Protein AF-A0A7S1PQI1-F1 (afdb_monomer_lite)

Radius of gyration: 14.41 Å; chains: 1; bounding box: 29×33×37 Å

Foldseek 3Di:
DDDPDPDDAQQVQQDQCSLPPPVQWHQDPVVSGIHGAFLPDQDQVVLVVDVQKDFAPDDDQDPVGPRRIHGFLQVVDQDQVVQVVDPQWHQDPVVSGIGD

pLDDT: mean 81.28, std 14.12, range [37.5, 95.25]

Organism: Neobodo designis (NCBI:txid312471)

Structure (mmCIF, N/CA/C/O backbone):
data_AF-A0A7S1PQI1-F1
#
_entry.id   AF-A0A7S1PQI1-F1
#
loop_
_atom_site.group_PDB
_atom_site.id
_atom_site.type_symbol
_atom_site.label_atom_id
_atom_site.label_alt_id
_atom_site.label_comp_id
_atom_site.label_asym_id
_atom_site.label_entity_id
_atom_site.label_seq_id
_atom_site.pdbx_PDB_ins_code
_atom_site.Cartn_x
_atom_site.Cartn_y
_atom_site.Cartn_z
_atom_site.occupancy
_atom_site.B_iso_or_equiv
_atom_site.auth_seq_id
_atom_site.auth_comp_id
_atom_site.auth_asym_id
_atom_site.auth_atom_id
_atom_site.pdbx_PDB_model_num
ATOM 1 N N . ARG A 1 1 ? 2.328 22.951 -7.404 1.00 37.50 1 ARG A N 1
ATOM 2 C CA . ARG A 1 1 ? 2.771 22.789 -8.811 1.00 37.50 1 ARG A CA 1
ATOM 3 C C . ARG A 1 1 ? 2.790 21.295 -9.094 1.00 37.50 1 ARG A C 1
ATOM 5 O O . ARG A 1 1 ? 3.569 20.602 -8.456 1.00 37.50 1 ARG A O 1
ATOM 12 N N . TYR A 1 2 ? 1.885 20.801 -9.936 1.00 45.19 2 TYR A N 1
ATOM 13 C CA . TYR A 1 2 ? 1.838 19.389 -10.319 1.00 45.19 2 TYR A CA 1
ATOM 14 C C . TYR A 1 2 ? 2.958 19.133 -11.326 1.00 45.19 2 TYR A C 1
ATOM 16 O O . TYR A 1 2 ? 2.916 19.651 -12.438 1.00 45.19 2 TYR A O 1
ATOM 24 N N . HIS A 1 3 ? 3.992 18.405 -10.918 1.00 54.03 3 HIS A N 1
ATOM 25 C CA . HIS A 1 3 ? 5.014 17.931 -11.840 1.00 54.03 3 HIS A CA 1
ATOM 26 C C . HIS A 1 3 ? 4.555 16.573 -12.369 1.00 54.03 3 HIS A C 1
ATOM 28 O O . HIS A 1 3 ? 4.634 15.568 -11.668 1.00 54.03 3 HIS A O 1
ATOM 34 N N . ALA A 1 4 ? 4.028 16.555 -13.593 1.00 56.81 4 ALA A N 1
ATOM 35 C CA . ALA A 1 4 ? 3.877 15.322 -14.350 1.00 56.81 4 ALA A CA 1
ATOM 36 C C . ALA A 1 4 ? 5.287 14.853 -14.739 1.00 56.81 4 ALA A C 1
ATOM 38 O O . ALA A 1 4 ? 5.873 15.342 -15.703 1.00 56.81 4 ALA A O 1
ATOM 39 N N . PHE A 1 5 ? 5.873 13.973 -13.929 1.00 61.16 5 PHE A N 1
ATOM 40 C CA . PHE A 1 5 ? 7.125 13.313 -14.269 1.00 61.16 5 PHE A CA 1
ATOM 41 C C . PHE A 1 5 ? 6.800 12.153 -15.210 1.00 61.16 5 PHE A C 1
ATOM 43 O O . PHE A 1 5 ? 6.116 11.209 -14.819 1.00 61.16 5 PHE A O 1
ATOM 50 N N . CYS A 1 6 ? 7.267 12.231 -16.455 1.00 70.50 6 CYS A N 1
ATOM 51 C CA . CYS A 1 6 ? 7.294 11.069 -17.333 1.00 70.50 6 CYS A CA 1
ATOM 52 C C . CYS A 1 6 ? 8.404 10.147 -16.820 1.00 70.50 6 CYS A C 1
ATOM 54 O O . CYS A 1 6 ? 9.585 10.420 -17.033 1.00 70.50 6 CYS A O 1
ATOM 56 N N . VAL A 1 7 ? 8.025 9.122 -16.062 1.00 73.81 7 VAL A N 1
ATOM 57 C CA . VAL A 1 7 ? 8.940 8.092 -15.566 1.00 73.81 7 VAL A CA 1
ATOM 58 C C . VAL A 1 7 ? 8.618 6.770 -16.245 1.00 73.81 7 VAL A C 1
ATOM 60 O O . VAL A 1 7 ? 7.461 6.497 -16.564 1.00 73.81 7 VAL A O 1
ATOM 63 N N . GLU A 1 8 ? 9.653 5.963 -16.467 1.00 78.75 8 GLU A N 1
ATOM 64 C CA . GLU A 1 8 ? 9.496 4.572 -16.891 1.00 78.75 8 GLU A CA 1
ATOM 65 C C . GLU A 1 8 ? 8.593 3.822 -15.907 1.00 78.75 8 GLU A C 1
ATOM 67 O O . GLU A 1 8 ? 8.677 4.052 -14.693 1.00 78.75 8 GLU A O 1
ATOM 72 N N . ASP A 1 9 ? 7.738 2.948 -16.445 1.00 83.06 9 ASP A N 1
ATOM 73 C CA . ASP A 1 9 ? 6.789 2.179 -15.652 1.00 83.06 9 ASP A CA 1
ATOM 74 C C . ASP A 1 9 ? 7.515 1.397 -14.549 1.00 83.06 9 ASP A C 1
ATOM 76 O O . ASP A 1 9 ? 8.531 0.739 -14.789 1.00 83.06 9 ASP A O 1
ATOM 80 N N . CYS A 1 10 ? 6.989 1.483 -13.327 1.00 87.69 10 CYS A N 1
ATOM 81 C CA . CYS A 1 10 ? 7.559 0.830 -12.158 1.00 87.69 10 CYS A CA 1
ATOM 82 C C . CYS A 1 10 ? 7.703 -0.676 -12.401 1.00 87.69 10 CYS A C 1
ATOM 84 O O . CYS A 1 10 ? 8.747 -1.234 -12.077 1.00 87.69 10 CYS A O 1
ATOM 86 N N . TYR A 1 11 ? 6.739 -1.299 -13.089 1.00 86.12 11 TYR A N 1
ATOM 87 C CA . TYR A 1 11 ? 6.752 -2.733 -13.387 1.00 86.12 11 TYR A CA 1
ATOM 88 C C . TYR A 1 11 ? 7.949 -3.1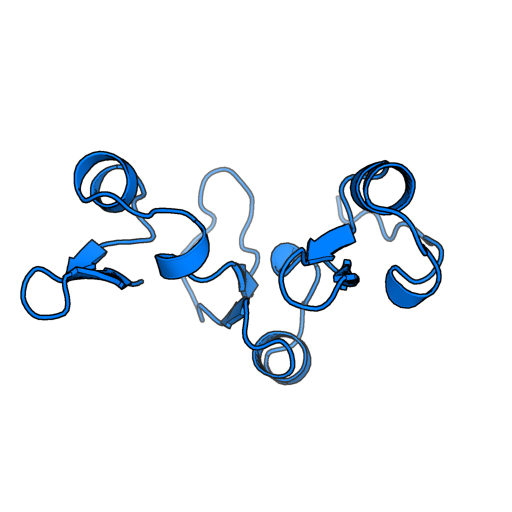95 -14.233 1.00 86.12 11 TYR A C 1
ATOM 90 O O . TYR A 1 11 ? 8.302 -4.371 -14.203 1.00 86.12 11 TYR A O 1
ATOM 98 N N . LEU A 1 12 ? 8.612 -2.290 -14.960 1.00 85.81 12 LEU A N 1
ATOM 99 C CA . LEU A 1 12 ? 9.803 -2.612 -15.756 1.00 85.81 12 LEU A CA 1
ATOM 100 C C . LEU A 1 12 ? 11.089 -2.646 -14.911 1.00 85.81 12 LEU A C 1
ATOM 102 O O . LEU A 1 12 ? 12.130 -3.125 -15.365 1.00 85.81 12 LEU A O 1
ATOM 106 N N . ARG A 1 13 ? 11.035 -2.176 -13.659 1.00 86.31 13 ARG A N 1
ATOM 107 C CA . ARG A 1 13 ? 12.192 -2.101 -12.761 1.00 86.31 13 ARG A CA 1
ATOM 108 C C . ARG A 1 13 ? 12.349 -3.409 -11.991 1.00 86.31 13 ARG A C 1
ATOM 110 O O . ARG A 1 13 ? 11.826 -3.573 -10.894 1.00 86.31 13 ARG A O 1
ATOM 117 N N . GLY A 1 14 ? 13.147 -4.324 -12.534 1.00 82.25 14 GLY A N 1
ATOM 118 C CA . GLY A 1 14 ? 13.360 -5.662 -11.962 1.00 82.25 14 GLY A CA 1
ATOM 119 C C . GLY A 1 14 ? 14.230 -5.745 -10.697 1.00 82.25 14 GLY A C 1
ATOM 120 O O . GLY A 1 14 ? 14.673 -6.834 -10.348 1.00 82.25 14 GLY A O 1
ATOM 121 N N . SER A 1 15 ? 14.548 -4.633 -10.024 1.00 85.00 15 SER A N 1
ATOM 122 C CA . SER A 1 15 ? 15.330 -4.677 -8.778 1.00 85.00 15 SER A CA 1
ATOM 123 C C . SER A 1 15 ? 14.909 -3.607 -7.777 1.00 85.00 15 SER A C 1
ATOM 125 O O . SER A 1 15 ? 14.591 -2.477 -8.155 1.00 85.00 15 SER A O 1
ATOM 127 N N . SER A 1 16 ? 14.989 -3.947 -6.487 1.00 86.31 16 SER A N 1
ATOM 128 C CA . SER A 1 16 ? 14.669 -3.037 -5.381 1.00 86.31 16 SER A CA 1
ATOM 129 C C . SER A 1 16 ? 15.421 -1.694 -5.455 1.00 86.31 16 SER A C 1
ATOM 131 O O . SER A 1 16 ? 14.756 -0.656 -5.398 1.00 86.31 16 SER A O 1
ATOM 133 N N . PRO A 1 17 ? 16.752 -1.645 -5.705 1.00 87.31 17 PRO A N 1
ATOM 134 C CA . PRO A 1 17 ? 17.472 -0.372 -5.801 1.00 87.31 17 PRO A CA 1
ATOM 135 C C . PRO A 1 17 ? 17.028 0.494 -6.985 1.00 87.31 17 PRO A C 1
ATOM 137 O O . PRO A 1 17 ? 16.956 1.716 -6.863 1.00 87.31 17 PRO A O 1
ATOM 140 N N . ALA A 1 18 ? 16.715 -0.119 -8.133 1.00 86.81 18 ALA A N 1
ATOM 141 C CA . ALA A 1 18 ? 16.205 0.609 -9.295 1.00 86.81 18 ALA A CA 1
ATOM 142 C C . ALA A 1 18 ? 14.789 1.145 -9.041 1.00 86.81 18 ALA A C 1
ATOM 144 O O . ALA A 1 18 ? 14.447 2.253 -9.459 1.00 86.81 18 ALA A O 1
ATOM 145 N N . CYS A 1 19 ? 13.978 0.372 -8.320 1.00 88.31 19 CYS A N 1
ATOM 146 C CA . CYS A 1 19 ? 12.604 0.713 -8.010 1.00 88.31 19 CYS A CA 1
ATOM 147 C C . CYS A 1 19 ? 12.497 1.996 -7.177 1.00 88.31 19 CYS A C 1
ATOM 149 O O . CYS A 1 19 ? 11.832 2.949 -7.575 1.00 88.31 19 CYS A O 1
ATOM 151 N N . ILE A 1 20 ? 13.224 2.077 -6.064 1.00 87.38 20 ILE A N 1
ATOM 152 C CA . ILE A 1 20 ? 13.096 3.192 -5.110 1.00 87.38 20 ILE A CA 1
ATOM 153 C C . ILE A 1 20 ? 13.837 4.474 -5.531 1.00 87.38 20 ILE A C 1
ATOM 155 O O . ILE A 1 20 ? 13.757 5.483 -4.833 1.00 87.38 20 ILE A O 1
ATOM 159 N N . LYS A 1 21 ? 14.547 4.457 -6.668 1.00 83.44 21 LYS A N 1
ATOM 160 C CA . LYS A 1 21 ? 15.469 5.521 -7.101 1.00 83.44 21 LYS A CA 1
ATOM 161 C C . LYS A 1 21 ? 14.824 6.906 -7.223 1.00 83.44 21 LYS A C 1
ATOM 163 O O . LYS A 1 21 ? 15.411 7.888 -6.781 1.00 83.44 21 LYS A O 1
ATOM 168 N N . ASP A 1 22 ? 13.640 6.983 -7.827 1.00 81.12 22 ASP A N 1
ATOM 169 C CA . ASP A 1 22 ? 13.017 8.265 -8.199 1.00 81.12 22 ASP A CA 1
ATOM 170 C C . ASP A 1 22 ? 11.929 8.715 -7.214 1.00 81.12 22 ASP A C 1
ATOM 172 O O . ASP A 1 22 ? 11.300 9.752 -7.410 1.00 81.12 22 ASP A O 1
ATOM 176 N N . GLY A 1 23 ? 11.654 7.920 -6.175 1.00 81.81 23 GLY A N 1
ATOM 177 C CA . GLY A 1 23 ? 10.606 8.219 -5.196 1.00 81.81 23 GLY A CA 1
ATOM 178 C C . GLY A 1 23 ? 9.171 8.189 -5.746 1.00 81.81 23 GLY A C 1
ATOM 179 O O . GLY A 1 23 ? 8.259 8.604 -5.039 1.00 81.81 23 GLY A O 1
ATOM 180 N N . VAL A 1 24 ? 8.962 7.706 -6.979 1.00 84.25 24 VAL A N 1
ATOM 181 C CA . VAL A 1 24 ? 7.630 7.496 -7.587 1.00 84.25 24 VAL A CA 1
ATOM 182 C C . VAL A 1 24 ? 7.154 6.051 -7.426 1.00 84.25 24 VAL A C 1
ATOM 184 O O . VAL A 1 24 ? 5.962 5.795 -7.260 1.00 84.25 24 VAL A O 1
ATOM 187 N N . CYS A 1 25 ? 8.090 5.105 -7.448 1.00 89.19 25 CYS A N 1
ATOM 188 C CA . CYS A 1 25 ? 7.818 3.686 -7.275 1.00 89.19 25 CYS A CA 1
ATOM 189 C C . CYS A 1 25 ? 8.188 3.224 -5.862 1.00 89.19 25 CYS A C 1
ATOM 191 O O . CYS A 1 25 ? 8.944 3.888 -5.142 1.00 89.19 25 CYS A O 1
ATOM 193 N N . ARG A 1 26 ? 7.641 2.080 -5.466 1.00 89.00 26 ARG A N 1
ATOM 194 C CA . ARG A 1 26 ? 8.007 1.339 -4.262 1.00 89.00 26 ARG A CA 1
ATOM 195 C C . ARG A 1 26 ? 8.276 -0.109 -4.625 1.00 89.00 26 ARG A C 1
ATOM 197 O O . ARG A 1 26 ? 7.671 -0.660 -5.542 1.00 89.00 26 ARG A O 1
ATOM 204 N N . TRP A 1 27 ? 9.189 -0.706 -3.883 1.00 88.38 27 TRP A N 1
ATOM 205 C CA . TRP A 1 27 ? 9.443 -2.127 -3.989 1.00 88.38 27 TRP A CA 1
ATOM 206 C C . TRP A 1 27 ? 8.459 -2.875 -3.097 1.00 88.38 27 TRP A C 1
ATOM 208 O O . TRP A 1 27 ? 8.413 -2.607 -1.896 1.00 88.38 27 TRP A O 1
ATOM 218 N N . ASP A 1 28 ? 7.706 -3.800 -3.680 1.00 84.81 28 ASP A N 1
ATOM 219 C CA . ASP A 1 28 ? 6.937 -4.788 -2.942 1.00 84.81 28 ASP A CA 1
ATOM 220 C C . ASP A 1 28 ? 7.806 -6.035 -2.742 1.00 84.81 28 ASP A C 1
ATOM 222 O O . ASP A 1 28 ? 8.153 -6.749 -3.686 1.00 84.81 28 ASP A O 1
ATOM 226 N N . ALA A 1 29 ? 8.216 -6.270 -1.496 1.00 82.19 29 ALA A N 1
ATOM 227 C CA . ALA A 1 29 ? 9.053 -7.412 -1.151 1.00 82.19 29 ALA A CA 1
ATOM 228 C C . ALA A 1 29 ? 8.268 -8.731 -1.080 1.00 82.19 29 ALA A C 1
ATOM 230 O O . ALA A 1 29 ? 8.885 -9.789 -1.194 1.00 82.19 29 ALA A O 1
ATOM 231 N N . SER A 1 30 ? 6.945 -8.672 -0.904 1.00 80.44 30 SER A N 1
ATOM 232 C CA . SER A 1 30 ? 6.077 -9.850 -0.860 1.00 80.44 30 SER A CA 1
ATOM 233 C C . SER A 1 30 ? 5.965 -10.473 -2.249 1.00 80.44 30 SER A C 1
ATOM 235 O O . SER A 1 30 ? 6.176 -11.675 -2.402 1.00 80.44 30 SER A O 1
ATOM 237 N N . ASP A 1 31 ? 5.770 -9.635 -3.269 1.00 82.12 31 ASP A N 1
ATOM 238 C CA . ASP A 1 31 ? 5.598 -10.082 -4.655 1.00 82.12 31 ASP A CA 1
ATOM 239 C C . ASP A 1 31 ? 6.880 -9.996 -5.498 1.00 82.12 31 ASP A C 1
ATOM 241 O O . ASP A 1 31 ? 6.910 -10.450 -6.641 1.00 82.12 31 ASP A O 1
ATOM 245 N N . ASN A 1 32 ? 7.970 -9.443 -4.947 1.00 86.00 32 ASN A N 1
ATOM 246 C CA . ASN A 1 32 ? 9.203 -9.118 -5.680 1.00 86.00 32 ASN A CA 1
ATOM 247 C C . ASN A 1 32 ? 8.943 -8.261 -6.931 1.00 86.00 32 ASN A C 1
ATOM 249 O O . ASN A 1 32 ? 9.618 -8.400 -7.956 1.00 86.00 32 ASN A O 1
ATOM 253 N N . THR A 1 33 ? 7.962 -7.366 -6.844 1.00 88.06 33 THR A N 1
ATOM 254 C CA . THR A 1 33 ? 7.573 -6.470 -7.930 1.00 88.06 33 THR A CA 1
ATOM 255 C C . THR A 1 33 ? 7.830 -5.020 -7.549 1.00 88.06 33 THR A C 1
ATOM 257 O O . THR A 1 33 ? 7.855 -4.631 -6.382 1.00 88.06 33 THR A O 1
ATOM 260 N N . CYS A 1 34 ? 8.059 -4.188 -8.558 1.00 89.94 34 CYS A N 1
ATOM 261 C CA . CYS A 1 34 ? 8.137 -2.752 -8.373 1.00 89.94 34 CYS A CA 1
ATOM 262 C C . CYS A 1 34 ? 6.811 -2.130 -8.803 1.00 89.94 34 CYS A C 1
ATOM 264 O O . CYS A 1 34 ? 6.455 -2.162 -9.980 1.00 89.94 34 CYS A O 1
ATOM 266 N N . THR A 1 35 ? 6.089 -1.551 -7.850 1.00 88.88 35 THR A N 1
ATOM 267 C CA . THR A 1 35 ? 4.779 -0.938 -8.080 1.00 88.88 35 THR A CA 1
ATOM 268 C C . THR A 1 35 ? 4.854 0.569 -7.896 1.00 88.88 35 THR A C 1
ATOM 270 O O . THR A 1 35 ? 5.815 1.126 -7.353 1.00 88.88 35 THR A O 1
ATOM 273 N N . ARG A 1 36 ? 3.850 1.280 -8.402 1.00 88.44 36 ARG A N 1
ATOM 274 C CA . ARG A 1 36 ? 3.739 2.722 -8.188 1.00 88.44 36 ARG A CA 1
ATOM 275 C C . ARG A 1 36 ? 3.371 2.978 -6.725 1.00 88.44 36 ARG A C 1
ATOM 277 O O . ARG A 1 36 ? 2.578 2.249 -6.144 1.00 88.44 36 ARG A O 1
ATOM 284 N N . GLN A 1 37 ? 3.939 4.013 -6.108 1.00 88.06 37 GLN A N 1
ATOM 285 C CA . GLN A 1 37 ? 3.525 4.389 -4.755 1.00 88.06 37 GLN A CA 1
ATOM 286 C C . GLN A 1 37 ? 2.060 4.832 -4.744 1.00 88.06 37 GLN A C 1
ATOM 288 O O . GLN A 1 37 ? 1.662 5.616 -5.609 1.00 88.06 37 GLN A O 1
ATOM 293 N N . CYS A 1 38 ? 1.311 4.431 -3.709 1.00 88.25 38 CYS A N 1
ATOM 294 C CA . CYS A 1 38 ? -0.121 4.725 -3.573 1.00 88.25 38 CYS A CA 1
ATOM 295 C C . CYS A 1 38 ? -0.463 6.191 -3.801 1.00 88.25 38 CYS A C 1
ATOM 297 O O . CYS A 1 38 ? -1.392 6.518 -4.526 1.00 88.25 38 CYS A O 1
ATOM 299 N N . SER A 1 39 ? 0.364 7.087 -3.264 1.00 83.75 39 SER A N 1
ATOM 300 C CA . SER A 1 39 ? 0.165 8.527 -3.387 1.00 83.75 39 SER A CA 1
ATOM 301 C C . SER A 1 39 ? 0.014 8.992 -4.848 1.00 83.75 39 SER A C 1
ATOM 303 O O . SER A 1 39 ? -0.663 9.984 -5.127 1.00 83.75 39 SER A O 1
ATOM 305 N N . PHE A 1 40 ? 0.617 8.297 -5.819 1.00 83.00 40 PHE A N 1
ATOM 306 C CA . PHE A 1 40 ? 0.533 8.618 -7.250 1.00 83.00 40 PHE A CA 1
ATOM 307 C C . PHE A 1 40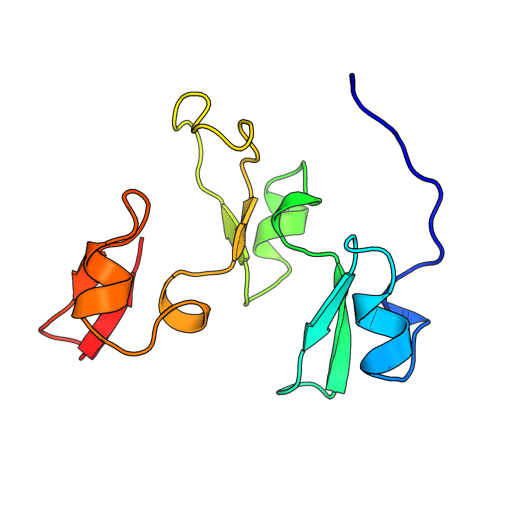 ? -0.694 8.047 -7.961 1.00 83.00 40 PHE A C 1
ATOM 309 O O . PHE A 1 40 ? -0.896 8.383 -9.129 1.00 83.00 40 PHE A O 1
ATOM 316 N N . TYR A 1 41 ? -1.542 7.276 -7.284 1.00 84.56 41 TYR A N 1
ATOM 317 C CA . TYR A 1 41 ? -2.877 6.970 -7.780 1.00 84.56 41 TYR A CA 1
ATOM 318 C C . TYR A 1 41 ? -3.811 8.149 -7.489 1.00 84.56 41 TYR A C 1
ATOM 320 O O . TYR A 1 41 ? -4.053 8.524 -6.344 1.00 84.56 41 TYR A O 1
ATOM 328 N N . LEU A 1 42 ? -4.300 8.773 -8.561 1.00 80.31 42 LEU A N 1
ATOM 329 C CA . LEU A 1 42 ? -5.230 9.908 -8.497 1.00 80.31 42 LEU A CA 1
ATOM 330 C C . LEU A 1 42 ? -6.694 9.478 -8.627 1.00 80.31 42 LEU A C 1
ATOM 332 O O . LEU A 1 42 ? -7.593 10.284 -8.411 1.00 80.31 42 LEU A O 1
ATOM 336 N N . GLU A 1 43 ? -6.923 8.221 -8.991 1.00 83.00 43 GLU A N 1
ATOM 337 C CA . GLU A 1 43 ? -8.239 7.643 -9.227 1.00 83.00 43 GLU A CA 1
ATOM 338 C C . GLU A 1 43 ? -8.470 6.509 -8.238 1.00 83.00 43 GLU A C 1
ATOM 340 O O . GLU A 1 43 ? -7.567 5.704 -7.989 1.00 83.00 43 GLU A O 1
ATOM 345 N N . LYS A 1 44 ? -9.693 6.444 -7.706 1.00 83.75 44 LYS A N 1
ATOM 346 C CA . LYS A 1 44 ? -10.096 5.452 -6.710 1.00 83.75 44 LYS A CA 1
ATOM 347 C C . LYS A 1 44 ? -9.867 4.028 -7.198 1.00 83.75 44 LYS A C 1
ATOM 349 O O . LYS A 1 44 ? -9.262 3.237 -6.486 1.00 83.75 44 LYS A O 1
ATOM 354 N N . ASP A 1 45 ? -10.293 3.726 -8.418 1.00 88.25 45 ASP A N 1
ATOM 355 C CA . ASP A 1 45 ? -10.218 2.365 -8.950 1.00 88.25 45 ASP A CA 1
ATOM 356 C C . ASP A 1 45 ? -8.765 1.901 -9.119 1.00 88.25 45 ASP A C 1
ATOM 358 O O . ASP A 1 45 ? -8.440 0.766 -8.790 1.00 88.25 45 ASP A O 1
ATOM 362 N N . ASN A 1 46 ? -7.860 2.798 -9.529 1.00 86.12 46 ASN A N 1
ATOM 363 C CA . ASN A 1 46 ? -6.430 2.487 -9.626 1.00 86.12 46 ASN A CA 1
ATOM 364 C C . ASN A 1 46 ? -5.775 2.306 -8.251 1.00 86.12 46 ASN A C 1
ATOM 366 O O . ASN A 1 46 ? -4.846 1.518 -8.123 1.00 86.12 46 ASN A O 1
ATOM 370 N N . CYS A 1 47 ? -6.242 3.043 -7.240 1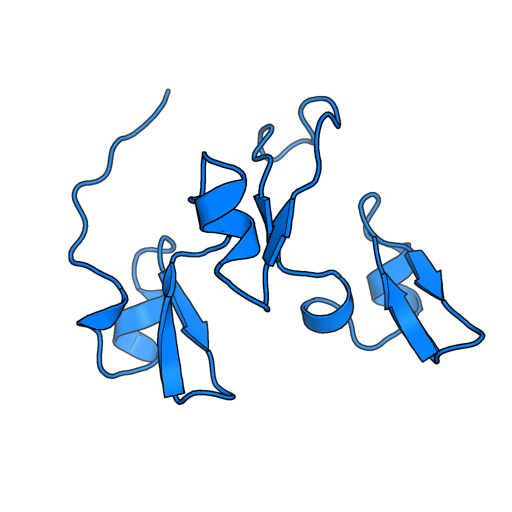.00 88.31 47 CYS A N 1
ATOM 371 C CA . CYS A 1 47 ? -5.770 2.889 -5.868 1.00 88.31 47 CYS A CA 1
ATOM 372 C C . CYS A 1 47 ? -6.173 1.532 -5.293 1.00 88.31 47 CYS A C 1
ATOM 374 O O . CYS A 1 47 ? -5.331 0.800 -4.793 1.00 88.31 47 CYS A O 1
ATOM 376 N N . LEU A 1 48 ? -7.456 1.189 -5.411 1.00 88.44 48 LEU A N 1
ATOM 377 C CA . LEU A 1 48 ? -8.023 -0.034 -4.844 1.00 88.44 48 LEU A CA 1
ATOM 378 C C . LEU A 1 48 ? -7.665 -1.296 -5.638 1.00 88.44 48 LEU A C 1
ATOM 380 O O . LEU A 1 48 ? -7.880 -2.397 -5.147 1.00 88.44 48 LEU A O 1
ATOM 384 N N . ALA A 1 49 ? -7.128 -1.153 -6.852 1.00 89.31 49 ALA A N 1
ATOM 385 C CA . ALA A 1 49 ? -6.542 -2.264 -7.597 1.00 89.31 49 ALA A CA 1
ATOM 386 C C . ALA A 1 49 ? -5.213 -2.755 -6.991 1.00 89.31 49 ALA A C 1
ATOM 388 O O . ALA A 1 49 ? -4.753 -3.839 -7.342 1.00 89.31 49 ALA A O 1
ATOM 389 N N . ASP A 1 50 ? -4.583 -1.959 -6.122 1.00 87.75 50 ASP A N 1
ATOM 390 C CA . ASP A 1 50 ? -3.364 -2.315 -5.405 1.00 87.75 50 ASP A CA 1
ATOM 391 C C . ASP A 1 50 ? -3.715 -2.643 -3.948 1.00 87.75 50 ASP A C 1
ATOM 393 O O . ASP A 1 50 ? -4.046 -1.758 -3.159 1.00 87.75 50 ASP A O 1
ATOM 397 N N . ASP A 1 51 ? -3.616 -3.921 -3.577 1.00 87.50 51 ASP A N 1
ATOM 398 C CA . ASP A 1 51 ? -4.023 -4.423 -2.256 1.00 87.50 51 ASP A CA 1
ATOM 399 C C . ASP A 1 51 ? -3.241 -3.808 -1.088 1.00 87.50 51 ASP A C 1
ATOM 401 O O . ASP A 1 51 ? -3.651 -3.922 0.072 1.00 87.50 51 ASP A O 1
ATOM 405 N N . THR A 1 52 ? -2.121 -3.142 -1.366 1.00 88.06 52 THR A N 1
ATOM 406 C CA . THR A 1 52 ? -1.307 -2.463 -0.354 1.00 88.06 52 THR A CA 1
ATOM 407 C C . THR A 1 52 ? -1.676 -0.987 -0.179 1.00 88.06 52 THR A C 1
ATOM 409 O O . THR A 1 52 ? -1.107 -0.296 0.675 1.00 88.06 52 THR A O 1
ATOM 412 N N . CYS A 1 53 ? -2.608 -0.485 -0.987 1.00 89.31 53 CYS A N 1
ATOM 413 C CA . CYS A 1 53 ? -3.134 0.867 -0.920 1.00 89.31 53 CYS A CA 1
ATOM 414 C C . CYS A 1 53 ? -4.544 0.899 -0.345 1.00 89.31 53 CYS A C 1
ATOM 416 O O . CYS A 1 53 ? -5.312 -0.048 -0.490 1.00 89.31 53 CYS A O 1
ATOM 418 N N . ASP A 1 54 ? -4.882 2.030 0.261 1.00 87.50 54 ASP A N 1
ATOM 419 C CA . ASP A 1 54 ? -6.252 2.379 0.590 1.00 87.50 54 ASP A CA 1
ATOM 420 C C . ASP A 1 54 ? -6.606 3.776 0.088 1.00 87.50 54 ASP A C 1
ATOM 422 O O . ASP A 1 54 ? -5.744 4.655 -0.062 1.00 87.50 54 ASP A O 1
ATOM 426 N N . TRP A 1 55 ? -7.887 3.948 -0.218 1.00 84.38 55 TRP A N 1
ATOM 427 C CA . TRP A 1 55 ? -8.455 5.197 -0.678 1.00 84.38 55 TRP A CA 1
ATOM 428 C C . TRP A 1 55 ? -9.128 5.923 0.482 1.00 84.38 55 TRP A C 1
ATOM 430 O O . TRP A 1 55 ? -10.158 5.485 0.983 1.00 84.38 55 TRP A O 1
ATOM 440 N N . GLU A 1 56 ? -8.602 7.098 0.803 1.00 74.31 56 GLU A N 1
ATOM 441 C CA . GLU A 1 56 ? -9.058 7.994 1.862 1.00 74.31 56 GLU A CA 1
ATOM 442 C C . GLU A 1 56 ? -9.795 9.194 1.234 1.00 74.31 56 GLU A C 1
ATOM 444 O O . GLU A 1 56 ? -9.179 10.208 0.865 1.00 74.31 56 GLU A O 1
ATOM 449 N N . PRO A 1 57 ? -11.127 9.119 1.030 1.00 58.88 57 PRO A N 1
ATOM 450 C CA . PRO A 1 57 ? -11.879 10.212 0.442 1.00 58.88 57 PRO A CA 1
ATOM 451 C C . PRO A 1 57 ? -12.086 11.326 1.477 1.00 58.88 57 PRO A C 1
ATOM 453 O O . PRO A 1 57 ? -13.038 11.302 2.250 1.00 58.88 57 PRO A O 1
ATOM 456 N N . GLY A 1 58 ? -11.268 12.379 1.420 1.00 55.00 58 GLY A N 1
ATOM 457 C CA . GLY A 1 58 ? -11.686 13.695 1.916 1.00 55.00 58 GLY A CA 1
ATOM 458 C C . GLY A 1 58 ? -11.082 14.206 3.223 1.00 55.00 58 GLY A C 1
ATOM 459 O O . GLY A 1 58 ? -11.678 15.093 3.834 1.00 55.00 58 GLY A O 1
ATOM 460 N N . THR A 1 59 ? -9.890 13.777 3.630 1.00 47.03 59 THR A N 1
ATOM 461 C CA . THR A 1 59 ? -9.149 14.544 4.638 1.00 47.03 59 THR A CA 1
ATOM 462 C C . THR A 1 59 ? -8.524 15.780 3.981 1.00 47.03 59 THR A C 1
ATOM 464 O O . THR A 1 59 ? -7.902 15.728 2.918 1.00 47.03 59 THR A O 1
ATOM 467 N N . ALA A 1 60 ? -8.793 16.946 4.575 1.00 44.44 60 ALA A N 1
ATOM 468 C CA . ALA A 1 60 ? -8.200 18.240 4.238 1.00 44.44 60 ALA A CA 1
ATOM 469 C C . ALA A 1 60 ? -6.675 18.121 4.029 1.00 44.44 60 ALA A C 1
ATOM 471 O O . ALA A 1 60 ? -6.086 17.187 4.564 1.00 44.44 60 ALA A O 1
ATOM 472 N N . PRO A 1 61 ? -6.009 19.043 3.299 1.00 41.69 61 PRO A N 1
ATOM 473 C CA . PRO A 1 61 ? -4.573 18.950 3.042 1.00 41.69 61 PRO A CA 1
ATOM 474 C C . PRO A 1 61 ? -3.803 18.769 4.352 1.00 41.69 61 PRO A C 1
ATOM 476 O O . PRO A 1 61 ? -3.556 19.729 5.078 1.00 41.69 61 PRO A O 1
ATOM 479 N N . THR A 1 62 ? -3.406 17.531 4.646 1.00 46.38 62 THR A N 1
ATOM 480 C CA . THR A 1 62 ? -2.377 17.261 5.637 1.00 46.38 62 THR A CA 1
ATOM 481 C C . THR A 1 62 ? -1.078 17.834 5.073 1.00 46.38 62 THR A C 1
ATOM 483 O O . THR A 1 62 ? -0.952 18.093 3.869 1.00 46.38 62 THR A O 1
ATOM 486 N N . ASN A 1 63 ? -0.097 18.107 5.931 1.00 45.78 63 ASN A N 1
ATOM 487 C CA . ASN A 1 63 ? 1.119 18.862 5.595 1.00 45.78 63 ASN A CA 1
ATOM 488 C C . ASN A 1 63 ? 2.036 18.197 4.527 1.00 45.78 63 ASN A C 1
ATOM 490 O O . ASN A 1 63 ? 3.174 18.625 4.336 1.00 45.78 63 ASN A O 1
ATOM 494 N N . ARG A 1 64 ? 1.552 17.171 3.808 1.00 52.78 64 ARG A N 1
ATOM 495 C CA . ARG A 1 64 ? 2.149 16.544 2.615 1.00 52.78 64 ARG A CA 1
ATOM 496 C C . ARG A 1 64 ? 1.234 16.508 1.378 1.00 52.78 64 ARG A C 1
ATOM 498 O O . ARG A 1 64 ? 1.550 15.809 0.421 1.00 52.78 64 ARG A O 1
ATOM 505 N N . GLY A 1 65 ? 0.175 17.313 1.340 1.00 51.25 65 GLY A N 1
ATOM 506 C CA . GLY A 1 65 ? -0.705 17.435 0.179 1.00 51.25 65 GLY A CA 1
ATOM 507 C C . GLY A 1 65 ? -1.730 16.305 0.104 1.00 51.25 65 GLY A C 1
ATOM 508 O O . GLY A 1 65 ? -1.395 15.133 0.199 1.00 51.25 65 GLY A O 1
ATOM 509 N N . THR A 1 66 ? -2.982 16.700 -0.092 1.00 57.88 66 THR A N 1
ATOM 510 C CA . THR A 1 66 ? -4.197 15.907 -0.320 1.00 57.88 66 THR A CA 1
ATOM 511 C C . THR A 1 66 ? -4.005 14.860 -1.425 1.00 57.88 66 THR A C 1
ATOM 513 O O . THR A 1 66 ? -4.333 15.102 -2.588 1.00 57.88 66 THR A O 1
ATOM 516 N N . ARG A 1 67 ? -3.424 13.702 -1.104 1.00 67.06 67 ARG A N 1
ATOM 517 C CA . ARG A 1 67 ? -3.318 12.572 -2.033 1.00 67.06 67 ARG A CA 1
ATOM 518 C C . ARG A 1 67 ? -4.307 11.516 -1.543 1.00 67.06 67 ARG A C 1
ATOM 520 O O . ARG A 1 67 ? -4.086 10.969 -0.473 1.00 67.06 67 ARG A O 1
ATOM 527 N N . PRO A 1 68 ? -5.399 11.271 -2.284 1.00 76.56 68 PRO A N 1
ATOM 528 C CA . PRO A 1 68 ? -6.534 10.477 -1.807 1.00 76.56 68 PRO A CA 1
ATOM 529 C C . PRO A 1 68 ? -6.244 8.973 -1.721 1.00 76.56 68 PRO A C 1
ATOM 531 O O . PRO A 1 68 ? -7.105 8.215 -1.302 1.00 76.56 68 PRO A O 1
ATOM 534 N N . CYS A 1 69 ? -5.055 8.536 -2.136 1.00 85.56 69 CYS A N 1
ATOM 535 C CA . CYS A 1 69 ? -4.617 7.155 -2.063 1.00 85.56 69 CYS A CA 1
ATOM 536 C C . CYS A 1 69 ? -3.322 7.062 -1.262 1.00 85.56 69 CYS A C 1
ATOM 538 O O . CYS A 1 69 ? -2.364 7.799 -1.521 1.00 85.56 69 CYS A O 1
ATOM 540 N N . ALA A 1 70 ? -3.272 6.141 -0.311 1.00 86.06 70 ALA A N 1
ATOM 541 C CA . ALA A 1 70 ? -2.190 6.049 0.651 1.00 86.06 70 ALA A CA 1
ATOM 542 C C . ALA A 1 70 ? -1.865 4.575 0.944 1.00 86.06 70 ALA A C 1
ATOM 544 O O . ALA A 1 70 ? -2.702 3.705 0.760 1.00 86.06 70 ALA A O 1
AT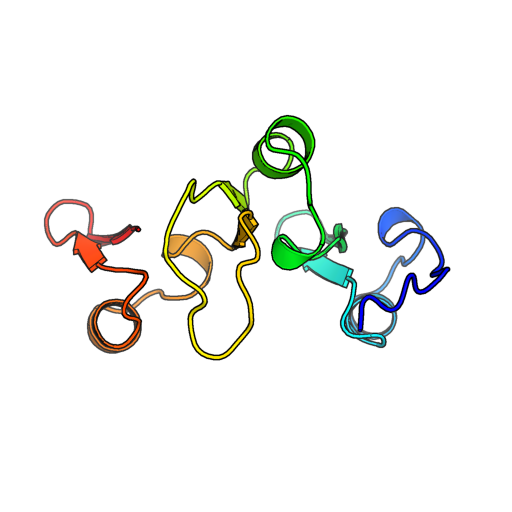OM 545 N N . THR A 1 71 ? -0.633 4.253 1.351 1.00 86.75 71 THR A N 1
ATOM 546 C CA . THR A 1 71 ? -0.302 2.866 1.744 1.00 86.75 71 THR A CA 1
ATOM 547 C C . THR A 1 71 ? -1.097 2.499 2.992 1.00 86.75 71 THR A C 1
ATOM 549 O O . THR A 1 71 ? -1.141 3.330 3.896 1.00 86.75 71 THR A O 1
ATOM 552 N N . LYS A 1 72 ? -1.654 1.290 3.085 1.00 88.19 72 LYS A N 1
ATOM 553 C CA . LYS A 1 72 ? -2.404 0.843 4.271 1.00 88.19 72 LYS A CA 1
ATOM 554 C C . LYS A 1 72 ? -1.605 1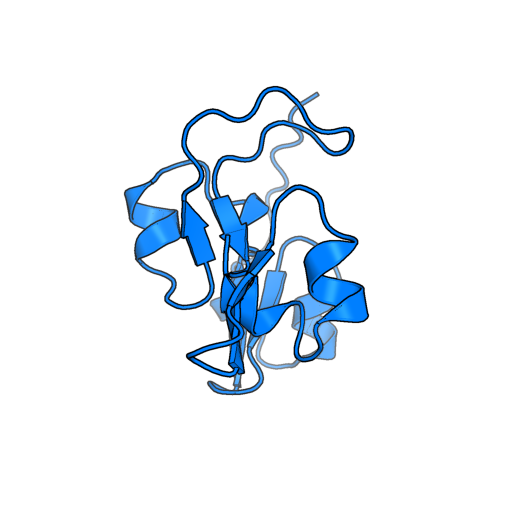.015 5.560 1.00 88.19 72 LYS A C 1
ATOM 556 O O . LYS A 1 72 ? -0.409 0.706 5.600 1.00 88.19 72 LYS A O 1
ATOM 561 N N . CYS A 1 73 ? -2.268 1.470 6.618 1.00 89.50 73 CYS A N 1
ATOM 562 C CA . CYS A 1 73 ? -1.672 1.661 7.939 1.00 89.50 73 CYS A CA 1
ATOM 563 C C . CYS A 1 73 ? -1.041 0.369 8.486 1.00 89.50 73 CYS A C 1
ATOM 565 O O . CYS A 1 73 ? 0.076 0.401 9.010 1.00 89.50 73 CYS A O 1
ATOM 567 N N . SER A 1 74 ? -1.669 -0.779 8.222 1.00 90.25 74 SER A N 1
ATOM 568 C CA . SER A 1 74 ? -1.190 -2.118 8.600 1.00 90.25 74 SER A CA 1
ATOM 569 C C . SER A 1 74 ? 0.163 -2.486 7.993 1.00 90.25 74 SER A C 1
ATOM 571 O O . SER A 1 74 ? 0.926 -3.253 8.576 1.00 90.25 74 SER A O 1
ATOM 573 N N . LEU A 1 75 ? 0.491 -1.908 6.836 1.00 87.50 75 LEU A N 1
ATOM 574 C CA . LEU A 1 75 ? 1.769 -2.107 6.155 1.00 87.50 75 LEU A CA 1
ATOM 575 C C . LEU A 1 75 ? 2.809 -1.052 6.546 1.00 87.50 75 LEU A C 1
ATOM 577 O O . LEU A 1 75 ? 4.009 -1.287 6.402 1.00 87.50 75 LEU A O 1
ATOM 581 N N . ARG A 1 76 ? 2.371 0.115 7.035 1.00 86.12 76 ARG A N 1
ATOM 582 C CA . ARG A 1 76 ? 3.267 1.174 7.526 1.00 86.12 76 ARG A CA 1
ATOM 583 C C . ARG A 1 76 ? 3.767 0.886 8.935 1.00 86.12 76 ARG A C 1
ATOM 585 O O . ARG A 1 76 ? 4.934 1.151 9.231 1.00 86.12 76 ARG A O 1
ATOM 592 N N . TYR A 1 77 ? 2.892 0.381 9.803 1.00 91.75 77 TYR A N 1
ATOM 593 C CA . TYR A 1 77 ? 3.149 0.276 11.233 1.00 91.75 77 TYR A CA 1
ATOM 594 C C . TYR A 1 77 ? 2.742 -1.088 11.782 1.00 91.75 77 TYR A C 1
ATOM 596 O O . TYR A 1 77 ? 1.583 -1.477 11.750 1.00 91.75 77 TYR A O 1
ATOM 604 N N . SER A 1 78 ? 3.712 -1.771 12.384 1.00 92.00 78 SER A N 1
ATOM 605 C CA . SER A 1 78 ? 3.528 -3.055 13.069 1.00 92.00 78 SER A CA 1
ATOM 606 C C . SER A 1 78 ? 3.510 -2.927 14.594 1.00 92.00 78 SER A C 1
ATOM 608 O O . SER A 1 78 ? 3.675 -3.915 15.304 1.00 92.00 78 SER A O 1
ATOM 610 N N . ASN A 1 79 ? 3.402 -1.704 15.124 1.00 93.38 79 ASN A N 1
ATOM 611 C CA . ASN A 1 79 ? 3.360 -1.481 16.563 1.00 93.38 79 ASN A CA 1
ATOM 612 C C . ASN A 1 79 ? 2.410 -0.330 16.946 1.00 93.38 79 ASN A C 1
ATOM 614 O O . ASN A 1 79 ? 2.348 0.672 16.220 1.00 93.38 79 ASN A O 1
ATOM 618 N N . PRO A 1 80 ? 1.767 -0.408 18.129 1.00 93.31 80 PRO A N 1
ATOM 619 C CA . PRO A 1 80 ? 0.780 0.581 18.562 1.00 93.31 80 PRO A CA 1
ATOM 620 C C . PRO A 1 80 ? 1.340 1.997 18.678 1.00 93.31 80 PRO A C 1
ATOM 622 O O . PRO A 1 80 ? 0.645 2.974 18.412 1.00 93.31 80 PRO A O 1
ATOM 625 N N . ARG A 1 81 ? 2.606 2.132 19.094 1.00 94.62 81 ARG A N 1
ATOM 626 C CA . ARG A 1 81 ? 3.216 3.441 19.347 1.00 94.62 81 ARG A CA 1
ATOM 627 C C . ARG A 1 81 ? 3.396 4.235 18.059 1.00 94.62 81 ARG A C 1
ATOM 629 O O . ARG A 1 81 ? 3.129 5.429 18.058 1.00 94.62 81 ARG A O 1
ATOM 636 N N . SER A 1 82 ? 3.899 3.596 17.005 1.00 92.88 82 SER A N 1
ATOM 637 C CA . SER A 1 82 ? 4.074 4.239 15.702 1.00 92.88 82 SER A CA 1
ATOM 638 C C . SER A 1 82 ? 2.737 4.469 15.010 1.00 92.88 82 SER A C 1
ATOM 640 O O . SER A 1 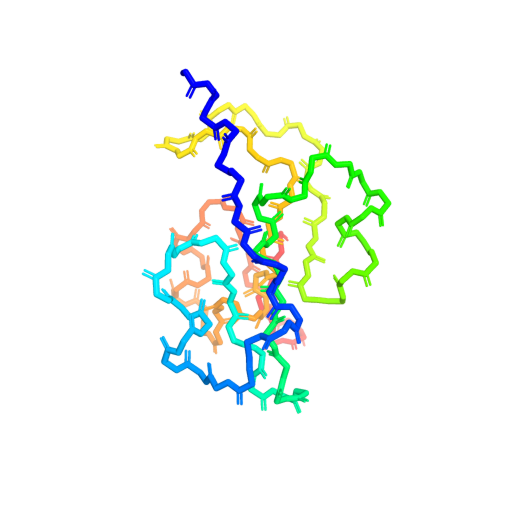82 ? 2.556 5.536 14.442 1.00 92.88 82 SER A O 1
ATOM 642 N N . CYS A 1 83 ? 1.812 3.509 15.116 1.00 93.00 83 CYS A N 1
ATOM 643 C CA . CYS A 1 83 ? 0.476 3.612 14.538 1.00 93.00 83 CYS A CA 1
ATOM 644 C C . CYS A 1 83 ? -0.285 4.829 15.082 1.00 93.00 83 CYS A C 1
ATOM 646 O O . CYS A 1 83 ? -0.614 5.732 14.330 1.00 93.00 83 CYS A O 1
ATOM 648 N N . ASN A 1 84 ? -0.423 4.927 16.408 1.00 92.56 84 ASN A N 1
ATOM 649 C CA . ASN A 1 84 ? -1.147 6.022 17.066 1.00 92.56 84 ASN A CA 1
ATOM 650 C C . ASN A 1 84 ? -0.408 7.376 17.035 1.00 92.56 84 ASN A C 1
ATOM 652 O O . ASN A 1 84 ? -0.903 8.361 17.581 1.00 92.56 84 ASN A O 1
ATOM 656 N N . ALA A 1 85 ? 0.814 7.423 16.496 1.00 91.12 85 ALA A N 1
ATOM 657 C CA . ALA A 1 85 ? 1.537 8.673 16.271 1.00 91.12 85 ALA A CA 1
ATOM 658 C C . ALA A 1 85 ? 1.248 9.273 14.885 1.00 91.12 85 ALA A C 1
ATOM 660 O O . ALA A 1 85 ? 1.572 10.442 14.663 1.00 91.12 85 ALA A O 1
ATOM 661 N N . ASP A 1 86 ? 0.681 8.487 13.965 1.00 85.50 86 ASP A N 1
ATOM 662 C CA . ASP A 1 86 ? 0.145 8.968 12.697 1.00 85.50 86 ASP A CA 1
ATOM 663 C C . ASP A 1 86 ? -1.315 9.389 12.915 1.00 85.50 86 ASP A C 1
ATOM 665 O O . ASP A 1 86 ? -2.093 8.673 13.531 1.00 85.50 86 ASP A O 1
ATOM 669 N N . ASN A 1 87 ? -1.686 10.576 12.439 1.00 84.12 87 ASN A N 1
ATOM 670 C CA . ASN A 1 87 ? -3.059 11.071 12.581 1.00 84.12 87 ASN A CA 1
ATOM 671 C C . ASN A 1 87 ? -4.018 10.420 11.572 1.00 84.12 87 ASN A C 1
ATOM 673 O O . ASN A 1 87 ? -5.221 10.658 11.651 1.00 84.12 87 ASN A O 1
ATOM 677 N N . GLU A 1 88 ? -3.476 9.684 10.601 1.00 79.50 88 GLU A N 1
ATOM 678 C CA . GLU A 1 88 ? -4.212 8.940 9.577 1.00 79.50 88 GLU A CA 1
ATOM 679 C C . GLU A 1 88 ? -4.367 7.454 9.941 1.00 79.50 88 GLU A C 1
ATOM 681 O O . GLU A 1 88 ? -4.880 6.708 9.121 1.00 79.50 88 GLU A O 1
ATOM 686 N N . CYS A 1 89 ? -3.882 7.014 11.112 1.00 87.88 89 CYS A N 1
ATOM 687 C CA . CYS A 1 89 ? -3.938 5.615 11.525 1.00 87.88 89 CYS A CA 1
ATOM 688 C C . CYS A 1 89 ? -4.325 5.456 13.004 1.00 87.88 89 CYS A C 1
ATOM 690 O O . CYS A 1 89 ? -3.951 6.260 13.860 1.00 87.88 89 CYS A O 1
ATOM 692 N N . MET A 1 90 ? -4.990 4.352 13.332 1.00 93.00 90 MET A N 1
ATOM 693 C CA . MET A 1 90 ? -5.342 3.945 14.686 1.00 93.00 90 MET A CA 1
ATOM 694 C C . MET A 1 90 ? -5.019 2.467 14.926 1.00 93.00 90 MET A C 1
ATOM 696 O O . MET A 1 90 ? -5.204 1.606 14.071 1.00 93.00 90 MET A O 1
ATOM 700 N N . TRP A 1 91 ? -4.502 2.157 16.117 1.00 94.44 91 TRP A N 1
ATOM 701 C CA . TRP A 1 91 ? -4.230 0.771 16.490 1.00 94.44 91 TRP A CA 1
ATOM 702 C C . TRP A 1 91 ? -5.505 0.060 16.945 1.00 94.44 91 TRP A C 1
ATOM 704 O O . TRP A 1 91 ? -6.084 0.432 17.971 1.00 94.44 91 TRP A O 1
ATOM 714 N N . ASP A 1 92 ? -5.884 -1.007 16.245 1.00 95.25 92 ASP A N 1
ATOM 715 C CA . ASP A 1 92 ? -6.916 -1.933 16.690 1.00 95.25 92 ASP A CA 1
ATOM 716 C C . ASP A 1 92 ? -6.311 -2.963 17.657 1.00 95.25 92 ASP A C 1
ATOM 718 O O . ASP A 1 92 ? -5.493 -3.812 17.296 1.00 95.25 92 ASP A O 1
ATOM 722 N N . ILE A 1 93 ? -6.706 -2.872 18.928 1.00 93.50 93 ILE A N 1
ATOM 723 C CA . ILE A 1 93 ? -6.239 -3.778 19.986 1.00 93.50 93 ILE A CA 1
ATOM 724 C C . ILE A 1 93 ? -6.866 -5.175 19.916 1.00 93.50 93 ILE A C 1
ATOM 726 O O . ILE A 1 93 ? -6.325 -6.094 20.526 1.00 93.50 93 ILE A O 1
ATOM 730 N N . ALA A 1 94 ? -8.024 -5.327 19.272 1.00 94.81 94 ALA A N 1
ATOM 731 C CA . ALA A 1 94 ? -8.734 -6.598 19.193 1.00 94.81 94 ALA A CA 1
ATOM 732 C C . ALA A 1 94 ? -8.095 -7.507 18.140 1.00 94.81 94 ALA A C 1
ATOM 734 O O . ALA A 1 94 ? -7.906 -8.696 18.399 1.00 94.81 94 ALA A O 1
ATOM 735 N N . ASP A 1 95 ? -7.714 -6.917 17.007 1.00 93.75 95 ASP A N 1
ATOM 736 C CA . ASP A 1 95 ? -7.114 -7.620 15.870 1.00 93.75 95 ASP A CA 1
ATOM 737 C C . ASP A 1 95 ? -5.575 -7.489 15.806 1.00 93.75 95 ASP A C 1
ATOM 739 O O . ASP A 1 95 ? -4.941 -8.081 14.933 1.00 93.75 95 ASP A O 1
ATOM 743 N N . ASP A 1 96 ? -4.965 -6.758 16.750 1.00 94.06 96 ASP A N 1
ATOM 744 C CA . ASP A 1 96 ? -3.514 -6.504 16.849 1.00 94.06 96 ASP A CA 1
ATOM 745 C C . ASP A 1 96 ? -2.919 -5.933 15.545 1.00 94.06 96 ASP A C 1
ATOM 747 O O . ASP A 1 96 ? -1.833 -6.309 15.097 1.00 94.06 96 ASP A O 1
ATOM 751 N N . ILE A 1 97 ? -3.663 -5.019 14.914 1.00 93.81 97 ILE A N 1
ATOM 752 C CA . ILE A 1 97 ? -3.351 -4.454 13.600 1.00 93.81 97 ILE A CA 1
ATOM 753 C C . ILE A 1 97 ? -3.521 -2.932 13.597 1.00 93.81 97 ILE A C 1
ATOM 755 O O . ILE A 1 97 ? -4.390 -2.375 14.260 1.00 93.81 97 ILE A O 1
ATOM 759 N N . CYS A 1 98 ? -2.670 -2.239 12.843 1.00 92.25 98 CYS A N 1
ATOM 760 C CA . CYS A 1 98 ? -2.836 -0.813 12.585 1.00 92.25 98 CYS A CA 1
ATOM 761 C C . CYS A 1 98 ? -3.803 -0.614 11.414 1.00 92.25 98 CYS A C 1
ATOM 763 O O . CYS A 1 98 ? -3.546 -1.127 10.326 1.00 92.25 98 CYS A O 1
ATOM 765 N N . THR A 1 99 ? -4.876 0.137 11.613 1.00 90.56 99 THR A N 1
ATOM 766 C CA . THR A 1 99 ? -5.834 0.509 10.563 1.00 90.56 99 THR A CA 1
ATOM 767 C C . THR A 1 99 ? -5.816 2.015 10.370 1.00 90.56 99 THR A C 1
ATOM 769 O O . THR A 1 99 ? -5.187 2.732 11.143 1.00 90.56 99 THR A O 1
ATOM 772 N N . GLU A 1 100 ? -6.442 2.481 9.305 1.00 84.06 100 GLU A N 1
ATOM 773 C CA . GLU A 1 100 ? -6.946 3.849 9.166 1.00 84.06 100 GLU A CA 1
ATOM 774 C C . GLU A 1 100 ? -7.907 4.253 10.302 1.00 84.06 100 GLU A C 1
ATOM 776 O O . GLU A 1 100 ? -8.574 3.356 10.883 1.00 84.06 100 GLU A O 1
#

Sequence (100 aa):
RYHAFCVEDCYLRGSSPACIKDGVCRWDASDNTCTRQCSFYLEKDNCLADDTCDWEPGTAPTNRGTRPCATKCSLRYSNPRSCNADNECMWDIADDICTE

Secondary structure (DSSP, 8-state):
---------GGG--SHHHHGGGSSEEEETTTTEEEE-GGG--SHHHHHTSTTEEE-------TT---SEEE-HHHH-SSHHHHTTSTT-EEETTTTEEE-